Protein AF-A0A0M9ZF23-F1 (afdb_monomer_lite)

Sequence (134 aa):
MQDDRVTAELAREALGLLPTLVGSDAPGIAAEIHRALAVWTRSGGSDELRRVLGSDVRVRSWVEERLRQGEDRNTPGLGSGYSGQAGDPIPVASATTFVCKNSVCPSPDTWVRSFMGDPVPRCSGCTWLLSREA

Radius of gyration: 18.84 Å; chains: 1; bounding box: 35×43×50 Å

Secondary structure (DSSP, 8-state):
-HHHHHHHHHHHHHHHHHHHHHGGGHHHHHHHHHHHHHHHHHH---HHHHHHHTTSHHHHHHHHHHHHHHHHTTSSS--TT-EEETTSPPS-TTSEEEE---TT-SS-EEEEES-TTSPPPBPTTT-PBPEE--

pLDDT: mean 73.24, std 15.74, range [33.16, 94.75]

Structure (mmCIF, N/CA/C/O backbone):
data_AF-A0A0M9ZF23-F1
#
_entry.id   AF-A0A0M9ZF23-F1
#
loop_
_atom_site.group_PDB
_atom_site.id
_atom_site.type_symbol
_atom_site.label_atom_id
_atom_site.label_alt_id
_atom_site.label_comp_id
_atom_site.label_asym_id
_atom_site.label_entity_id
_atom_site.label_seq_id
_atom_site.pdbx_PDB_ins_code
_atom_site.Cartn_x
_atom_site.Cartn_y
_atom_site.Cartn_z
_atom_site.occupancy
_atom_site.B_iso_or_equiv
_atom_site.auth_seq_id
_atom_site.auth_comp_id
_atom_site.auth_asym_id
_atom_site.auth_atom_id
_atom_site.pdbx_PDB_model_num
ATOM 1 N N . MET A 1 1 ? -3.395 10.738 15.879 1.00 50.50 1 MET A N 1
ATOM 2 C CA . MET A 1 1 ? -4.243 11.096 14.717 1.00 50.50 1 MET A CA 1
ATOM 3 C C . MET A 1 1 ? -3.547 10.905 13.371 1.00 50.50 1 MET A C 1
ATOM 5 O O . MET A 1 1 ? -4.070 10.149 12.564 1.00 50.50 1 MET A O 1
ATOM 9 N N . GLN A 1 2 ? -2.406 11.557 13.092 1.00 48.12 2 GLN A N 1
ATOM 10 C CA . GLN A 1 2 ? -1.699 11.389 11.806 1.00 48.12 2 GLN A CA 1
ATOM 11 C C . GLN A 1 2 ? -1.164 9.951 11.621 1.00 48.12 2 GLN A C 1
ATOM 13 O O . GLN A 1 2 ? -1.354 9.357 10.567 1.00 48.12 2 GLN A O 1
ATOM 18 N N . ASP A 1 3 ? -0.628 9.355 12.688 1.00 66.19 3 ASP A N 1
ATOM 19 C CA . ASP A 1 3 ? -0.161 7.957 12.753 1.00 66.19 3 ASP A CA 1
ATOM 20 C C . ASP A 1 3 ? -1.300 6.926 12.542 1.00 66.19 3 ASP A C 1
ATOM 22 O O . ASP A 1 3 ? -1.176 5.951 11.798 1.00 66.19 3 ASP A O 1
ATOM 26 N N . ASP A 1 4 ? -2.481 7.191 13.109 1.00 73.44 4 ASP A N 1
ATOM 27 C CA . ASP A 1 4 ? -3.625 6.268 13.047 1.00 73.44 4 ASP A CA 1
ATOM 28 C C . ASP A 1 4 ? -4.218 6.169 11.637 1.00 73.44 4 ASP A C 1
ATOM 30 O O . ASP A 1 4 ? -4.703 5.113 11.227 1.00 73.44 4 ASP A O 1
ATOM 34 N N . ARG A 1 5 ? -4.150 7.266 10.874 1.00 73.44 5 ARG A N 1
ATOM 35 C CA . ARG A 1 5 ? -4.569 7.299 9.471 1.00 73.44 5 ARG A CA 1
ATOM 36 C C . ARG A 1 5 ? -3.578 6.563 8.570 1.00 73.44 5 ARG A C 1
ATOM 38 O O . ARG A 1 5 ? -4.019 5.762 7.749 1.00 73.44 5 ARG A O 1
ATOM 45 N N . VAL A 1 6 ? -2.275 6.762 8.784 1.00 78.31 6 VAL A N 1
ATOM 46 C CA . VAL A 1 6 ? -1.207 6.020 8.086 1.00 78.31 6 VAL A CA 1
ATOM 47 C C . VAL A 1 6 ? -1.349 4.518 8.336 1.00 78.31 6 VAL A C 1
ATOM 49 O O . VAL A 1 6 ? -1.309 3.723 7.401 1.00 78.31 6 VAL A O 1
ATOM 52 N N . THR A 1 7 ? -1.623 4.118 9.579 1.00 79.81 7 THR A N 1
ATOM 53 C CA . THR A 1 7 ? -1.853 2.710 9.933 1.00 79.81 7 THR A CA 1
ATOM 54 C C . THR A 1 7 ? -3.045 2.113 9.165 1.00 79.81 7 THR A C 1
ATOM 56 O O . THR A 1 7 ? -2.978 0.986 8.672 1.00 79.81 7 THR A O 1
ATOM 59 N N . ALA A 1 8 ? -4.140 2.864 9.014 1.00 77.38 8 ALA A N 1
ATOM 60 C CA . ALA A 1 8 ? -5.302 2.416 8.245 1.00 77.38 8 ALA A CA 1
ATOM 61 C C . ALA A 1 8 ? -5.038 2.356 6.729 1.00 77.38 8 ALA A C 1
ATOM 63 O O . ALA A 1 8 ? -5.628 1.528 6.035 1.00 77.38 8 ALA A O 1
ATOM 64 N N . GLU A 1 9 ? -4.183 3.225 6.193 1.00 81.06 9 GLU A N 1
ATOM 65 C CA . GLU A 1 9 ? -3.737 3.178 4.795 1.00 81.06 9 GLU A CA 1
ATOM 66 C C . GLU A 1 9 ? -2.867 1.941 4.537 1.00 81.06 9 GLU A C 1
ATOM 68 O O . GLU A 1 9 ? -3.179 1.162 3.636 1.00 81.06 9 GLU A O 1
ATOM 73 N N . LEU A 1 10 ? -1.889 1.673 5.406 1.00 80.94 10 LEU A N 1
ATOM 74 C CA . LEU A 1 10 ? -1.053 0.469 5.345 1.00 80.94 10 LEU A CA 1
ATOM 75 C C . LEU A 1 10 ? -1.879 -0.818 5.411 1.00 80.94 10 LEU A C 1
ATOM 77 O O . LEU A 1 10 ? -1.613 -1.758 4.670 1.00 80.94 10 LEU A O 1
ATOM 81 N N . ALA A 1 11 ? -2.922 -0.854 6.241 1.00 83.19 11 ALA A N 1
ATOM 82 C CA . ALA A 1 11 ? -3.832 -1.993 6.307 1.00 83.19 11 ALA A CA 1
ATOM 83 C C . ALA A 1 11 ? -4.608 -2.230 5.001 1.00 83.19 11 ALA A C 1
ATOM 85 O O . ALA A 1 11 ? -4.798 -3.377 4.596 1.00 83.19 11 ALA A O 1
ATOM 86 N N . ARG A 1 12 ? -5.037 -1.166 4.313 1.00 82.81 12 ARG A N 1
ATOM 87 C CA . ARG A 1 12 ? -5.713 -1.286 3.009 1.00 82.81 12 ARG A CA 1
ATOM 88 C C . ARG A 1 12 ? -4.754 -1.727 1.911 1.00 82.81 12 ARG A C 1
ATOM 90 O O . ARG A 1 12 ? -5.120 -2.563 1.092 1.00 82.81 12 ARG A O 1
ATOM 97 N N . GLU A 1 13 ? -3.539 -1.192 1.910 1.00 80.50 13 GLU A N 1
ATOM 98 C CA . GLU A 1 13 ? -2.486 -1.614 0.985 1.00 80.50 13 GLU A CA 1
ATOM 99 C C . GLU A 1 13 ? -2.104 -3.085 1.197 1.00 80.50 13 GLU A C 1
ATOM 101 O O . GLU A 1 13 ? -2.010 -3.840 0.228 1.00 80.50 13 GLU A O 1
ATOM 106 N N . ALA A 1 14 ? -1.963 -3.514 2.457 1.00 81.75 14 ALA A N 1
ATOM 107 C CA . ALA A 1 14 ? -1.644 -4.893 2.803 1.00 81.75 14 ALA A CA 1
ATOM 108 C C . ALA A 1 14 ? -2.657 -5.867 2.190 1.00 81.75 14 ALA A C 1
ATOM 110 O O . ALA A 1 14 ? -2.237 -6.837 1.568 1.00 81.75 14 ALA A O 1
ATOM 111 N N . LEU A 1 15 ? -3.967 -5.583 2.267 1.00 81.38 15 LEU A N 1
ATOM 112 C CA . LEU A 1 15 ? -5.020 -6.429 1.679 1.00 81.38 15 LEU A CA 1
ATOM 113 C C . LEU A 1 15 ? -4.791 -6.735 0.190 1.00 81.38 15 LEU A C 1
ATOM 115 O O . LEU A 1 15 ? -5.019 -7.865 -0.237 1.00 81.38 15 LEU A O 1
ATOM 119 N N . GLY A 1 16 ? -4.319 -5.756 -0.589 1.00 80.19 16 GLY A N 1
ATOM 120 C CA . GLY A 1 16 ? -4.020 -5.939 -2.014 1.00 80.19 16 GLY A CA 1
ATOM 121 C C . GLY A 1 16 ? -2.749 -6.751 -2.284 1.00 80.19 16 GLY A C 1
ATOM 122 O O . GLY A 1 16 ? -2.588 -7.299 -3.372 1.00 80.19 16 GLY A O 1
ATOM 123 N N . LEU A 1 17 ? -1.856 -6.848 -1.297 1.00 82.00 17 LEU A N 1
ATOM 124 C CA . LEU A 1 17 ? -0.552 -7.502 -1.406 1.00 82.00 17 LEU A CA 1
ATOM 125 C C . LEU A 1 17 ? -0.475 -8.842 -0.666 1.00 82.00 17 LEU A C 1
ATOM 127 O O . LEU A 1 17 ? 0.476 -9.590 -0.887 1.00 82.00 17 LEU A O 1
ATOM 131 N N . LEU A 1 18 ? -1.462 -9.185 0.168 1.00 80.88 18 LEU A N 1
ATOM 132 C CA . LEU A 1 18 ? -1.483 -10.430 0.942 1.00 80.88 18 LEU A CA 1
ATOM 133 C C . LEU A 1 18 ? -1.220 -11.689 0.099 1.00 80.88 18 LEU A C 1
ATOM 135 O O . LEU A 1 18 ? -0.401 -12.498 0.535 1.00 80.88 18 LEU A O 1
ATOM 139 N N . PRO A 1 19 ? -1.811 -11.877 -1.101 1.00 80.25 19 PRO A N 1
ATOM 140 C CA . PRO A 1 19 ? -1.515 -13.063 -1.907 1.00 80.25 19 PRO A CA 1
ATOM 141 C C . PRO A 1 19 ? -0.020 -13.212 -2.226 1.00 80.25 19 PRO A C 1
ATOM 143 O O . PRO A 1 19 ? 0.498 -14.324 -2.242 1.00 80.25 19 PRO A O 1
ATOM 146 N N . THR A 1 20 ? 0.681 -12.094 -2.419 1.00 79.06 20 THR A N 1
ATOM 147 C CA . THR A 1 20 ? 2.123 -12.053 -2.696 1.00 79.06 20 THR A CA 1
ATOM 148 C C . THR A 1 20 ? 2.958 -12.211 -1.426 1.00 79.06 20 THR A C 1
ATOM 150 O O . THR A 1 20 ? 3.995 -12.865 -1.453 1.00 79.06 20 THR A O 1
ATOM 153 N N . LEU A 1 21 ? 2.525 -11.609 -0.315 1.00 80.31 21 LEU A N 1
ATOM 154 C CA . LEU A 1 21 ? 3.285 -11.591 0.938 1.00 80.31 21 LEU A CA 1
ATOM 155 C C . LEU A 1 21 ? 3.200 -12.916 1.697 1.00 80.31 21 LEU A C 1
ATOM 157 O O . LEU A 1 21 ? 4.202 -13.370 2.241 1.00 80.31 21 LEU A O 1
ATOM 161 N N . VAL A 1 22 ? 2.010 -13.515 1.765 1.00 82.69 22 VAL A N 1
ATOM 162 C CA . VAL A 1 22 ? 1.719 -14.635 2.676 1.00 82.69 22 VAL A CA 1
ATOM 163 C C . VAL A 1 22 ? 1.122 -15.863 1.982 1.00 82.69 22 VAL A C 1
ATOM 165 O O . VAL A 1 22 ? 0.960 -16.906 2.615 1.00 82.69 22 VAL A O 1
ATOM 168 N N . GLY A 1 23 ? 0.833 -15.784 0.679 1.00 85.62 23 GLY A N 1
ATOM 169 C CA . GLY A 1 23 ? 0.380 -16.925 -0.117 1.00 85.62 23 GLY A CA 1
ATOM 170 C C . GLY A 1 23 ? -0.930 -17.522 0.397 1.00 85.62 23 GLY A C 1
ATOM 171 O O . GLY A 1 23 ? -1.954 -16.843 0.454 1.00 85.62 23 GLY A O 1
ATOM 172 N N . SER A 1 24 ? -0.901 -18.803 0.775 1.00 89.31 24 SER A N 1
ATOM 173 C CA . SER A 1 24 ? -2.076 -19.547 1.251 1.00 89.31 24 SER A CA 1
ATOM 174 C C . SER A 1 24 ? -2.714 -18.969 2.515 1.00 89.31 24 SER A C 1
ATOM 176 O O . SER A 1 24 ? -3.906 -19.174 2.729 1.00 89.31 24 SER A O 1
ATOM 178 N N . ASP A 1 25 ? -1.957 -18.226 3.325 1.00 87.50 25 ASP A N 1
ATOM 179 C CA . ASP A 1 25 ? -2.449 -17.655 4.585 1.00 87.50 25 ASP A CA 1
ATOM 180 C C . ASP A 1 25 ? -3.251 -16.356 4.366 1.00 87.50 25 ASP A C 1
ATOM 182 O O . ASP A 1 25 ? -3.887 -15.836 5.289 1.00 87.50 25 ASP A O 1
ATOM 186 N N . ALA A 1 26 ? -3.261 -15.835 3.129 1.00 84.00 26 ALA A N 1
ATOM 187 C CA . ALA A 1 26 ? -3.889 -14.566 2.770 1.00 84.00 26 ALA A CA 1
ATOM 188 C C . ALA A 1 26 ? -5.364 -14.448 3.196 1.00 84.00 26 ALA A C 1
ATOM 190 O O . ALA A 1 26 ? -5.712 -13.404 3.747 1.00 84.00 26 ALA A O 1
ATOM 191 N N . PRO A 1 27 ? -6.242 -15.459 3.025 1.00 88.94 27 PRO A N 1
ATOM 192 C CA . PRO A 1 27 ? -7.644 -15.330 3.424 1.00 88.94 27 PRO A CA 1
ATOM 193 C C . PRO A 1 27 ? -7.828 -15.135 4.935 1.00 88.94 27 PRO A C 1
ATOM 195 O O . PRO A 1 27 ? -8.681 -14.352 5.357 1.00 88.94 27 PRO A O 1
ATOM 198 N N . GLY A 1 28 ? -7.017 -15.818 5.752 1.00 92.19 28 GLY A N 1
ATOM 199 C CA . GLY A 1 28 ? -7.079 -15.717 7.211 1.00 92.19 28 GLY A CA 1
ATOM 200 C C . GLY A 1 28 ? -6.648 -14.336 7.695 1.00 92.19 28 GLY A C 1
ATOM 201 O O . GLY A 1 28 ? -7.383 -13.669 8.425 1.00 92.19 28 GLY A O 1
ATOM 202 N N . ILE A 1 29 ? -5.504 -13.863 7.197 1.00 90.81 29 ILE A N 1
ATOM 203 C CA . ILE A 1 29 ? -4.963 -12.545 7.548 1.00 90.81 29 ILE A CA 1
ATOM 204 C C . ILE A 1 29 ? -5.864 -11.421 7.006 1.00 90.81 29 ILE A C 1
ATOM 206 O O . ILE A 1 29 ? -6.123 -10.444 7.710 1.00 90.81 29 ILE A O 1
ATOM 210 N N . ALA A 1 30 ? -6.439 -11.571 5.807 1.00 91.25 30 ALA A N 1
ATOM 211 C CA . ALA A 1 30 ? -7.387 -10.604 5.248 1.00 91.25 30 ALA A CA 1
ATOM 212 C C . ALA A 1 30 ? -8.626 -10.432 6.139 1.00 91.25 30 ALA A C 1
ATOM 214 O O . ALA A 1 30 ? -9.068 -9.307 6.382 1.00 91.25 30 ALA A O 1
ATOM 215 N N . ALA A 1 31 ? -9.171 -11.532 6.667 1.00 92.62 31 ALA A N 1
ATOM 216 C CA . ALA A 1 31 ? -10.320 -11.489 7.566 1.00 92.62 31 ALA A CA 1
ATOM 217 C C . ALA A 1 31 ? -10.005 -10.765 8.887 1.00 92.62 31 ALA A C 1
ATOM 219 O O . ALA A 1 31 ? -10.866 -10.083 9.450 1.00 92.62 31 ALA A O 1
ATOM 220 N N . GLU A 1 32 ? -8.782 -10.889 9.402 1.00 94.75 32 GLU A N 1
ATOM 221 C CA . GLU A 1 32 ? -8.330 -10.128 10.570 1.00 94.75 32 GLU A CA 1
ATOM 222 C C . GLU A 1 32 ? -8.172 -8.638 10.260 1.00 94.75 32 GLU A C 1
ATOM 224 O O . GLU A 1 32 ? -8.704 -7.807 10.999 1.00 94.75 32 GLU A O 1
ATOM 229 N N . ILE A 1 33 ? -7.555 -8.289 9.128 1.00 91.62 33 ILE A N 1
ATOM 230 C CA . ILE A 1 33 ? -7.387 -6.890 8.713 1.00 91.62 33 ILE A CA 1
ATOM 231 C C . ILE A 1 33 ? -8.746 -6.213 8.482 1.00 91.62 33 ILE A C 1
ATOM 233 O O . ILE A 1 33 ? -8.966 -5.093 8.945 1.00 91.62 33 ILE A O 1
ATOM 237 N N . HIS A 1 34 ? -9.701 -6.885 7.831 1.00 91.88 34 HIS A N 1
ATOM 238 C CA . HIS A 1 34 ? -11.051 -6.345 7.639 1.00 91.88 34 HIS A CA 1
ATOM 239 C C . HIS A 1 34 ? -11.777 -6.084 8.965 1.00 91.88 34 HIS A C 1
ATOM 241 O O . HIS A 1 34 ? -12.438 -5.051 9.112 1.00 91.88 34 HIS A O 1
ATOM 247 N N . ARG A 1 35 ? -11.635 -6.981 9.951 1.00 93.44 35 ARG A N 1
ATOM 248 C CA . ARG A 1 35 ? -12.202 -6.783 11.294 1.00 93.44 35 ARG A CA 1
ATOM 249 C C . ARG A 1 35 ? -11.564 -5.587 11.998 1.00 93.44 35 ARG A C 1
ATOM 251 O O . ARG A 1 35 ? -12.293 -4.745 12.523 1.00 93.44 35 ARG A O 1
ATOM 258 N N . ALA A 1 36 ? -10.240 -5.474 11.944 1.00 92.25 36 ALA A N 1
ATOM 259 C CA . ALA A 1 36 ? -9.503 -4.353 12.518 1.00 92.25 36 ALA A CA 1
ATOM 260 C C . ALA A 1 36 ? -9.890 -3.008 11.873 1.00 92.25 36 ALA A C 1
ATOM 262 O O . ALA A 1 36 ? -10.119 -2.025 12.578 1.00 92.25 36 ALA A O 1
ATOM 263 N N . LEU A 1 37 ? -10.064 -2.969 10.546 1.00 89.12 37 LEU A N 1
ATOM 264 C CA . LEU A 1 37 ? -10.522 -1.777 9.822 1.00 89.12 37 LEU A CA 1
ATOM 265 C C . LEU A 1 37 ? -11.934 -1.358 10.243 1.00 89.12 37 LEU A C 1
ATOM 267 O O . LEU A 1 37 ? -12.186 -0.171 10.450 1.00 89.12 37 LEU A O 1
ATOM 271 N N . ALA A 1 38 ? -12.846 -2.317 10.421 1.00 90.44 38 ALA A N 1
ATOM 272 C CA . ALA A 1 38 ? -14.201 -2.035 10.886 1.00 90.44 38 ALA A CA 1
ATOM 273 C C . ALA A 1 38 ? -14.226 -1.477 12.320 1.00 90.44 38 ALA A C 1
ATOM 275 O O . ALA A 1 38 ? -15.066 -0.633 12.636 1.00 90.44 38 ALA A O 1
ATOM 276 N N . VAL A 1 39 ? -13.316 -1.932 13.191 1.00 88.56 39 VAL A N 1
ATOM 277 C CA . VAL A 1 39 ? -13.134 -1.362 14.535 1.00 88.56 39 VAL A CA 1
ATOM 278 C C . VAL A 1 39 ? -12.613 0.069 14.436 1.00 88.56 39 VAL A C 1
ATOM 280 O O . VAL A 1 39 ? -13.238 0.963 15.002 1.00 88.56 39 VAL A O 1
ATOM 283 N N . TRP A 1 40 ? -11.554 0.304 13.656 1.00 88.31 40 TRP A N 1
ATOM 284 C CA . TRP A 1 40 ? -10.983 1.637 13.444 1.00 88.31 40 TRP A CA 1
ATOM 285 C C . TRP A 1 40 ? -12.014 2.641 12.915 1.00 88.31 40 TRP A C 1
ATOM 287 O O . TRP A 1 40 ? -12.094 3.759 13.413 1.00 88.31 40 TRP A O 1
ATOM 297 N N . THR A 1 41 ? -12.871 2.247 11.967 1.00 82.12 41 THR A N 1
ATOM 298 C CA . THR A 1 41 ? -13.944 3.122 11.457 1.00 82.12 41 THR A CA 1
ATOM 299 C C . THR A 1 41 ? -14.948 3.531 12.541 1.00 82.12 41 THR A C 1
ATOM 301 O O . THR A 1 41 ? -15.527 4.610 12.450 1.00 82.12 41 THR A O 1
ATOM 304 N N . ARG A 1 42 ? -15.157 2.701 13.572 1.00 83.81 42 ARG A N 1
ATOM 305 C CA . ARG A 1 42 ? -16.090 2.994 14.671 1.00 83.81 42 ARG A CA 1
ATOM 306 C C . ARG A 1 42 ? -15.453 3.768 15.821 1.00 83.81 42 ARG A C 1
ATOM 308 O O . ARG A 1 42 ? -16.114 4.627 16.390 1.00 83.81 42 ARG A O 1
ATOM 315 N N . SER A 1 43 ? -14.219 3.436 16.199 1.00 84.00 43 SER A N 1
ATOM 316 C CA . SER A 1 43 ? -13.566 3.987 17.396 1.00 84.00 43 SER A CA 1
ATOM 317 C C . SER A 1 43 ? -12.517 5.059 17.101 1.00 84.00 43 SER A C 1
ATOM 319 O O . SER A 1 43 ? -12.113 5.772 18.013 1.00 84.00 43 SER A O 1
ATOM 321 N N . GLY A 1 44 ? -12.029 5.152 15.860 1.00 76.88 44 GLY A N 1
ATOM 322 C CA . GLY A 1 44 ? -10.889 5.990 15.476 1.00 76.88 44 GLY A CA 1
ATOM 323 C C . GLY A 1 44 ? -9.528 5.480 15.969 1.00 76.88 44 GLY A C 1
ATOM 324 O O . GLY A 1 44 ? -8.500 6.019 15.564 1.00 76.88 44 GLY A O 1
ATOM 325 N N . GLY A 1 45 ? -9.500 4.441 16.811 1.00 83.44 45 GLY A N 1
ATOM 326 C CA . GLY A 1 45 ? -8.278 3.838 17.343 1.00 83.44 45 GLY A CA 1
ATOM 327 C C . GLY A 1 45 ? -7.697 2.788 16.396 1.00 83.44 45 GLY A C 1
ATOM 328 O O . GLY A 1 45 ? -8.427 1.963 15.846 1.00 83.44 45 GLY A O 1
ATOM 329 N N . SER A 1 46 ? -6.379 2.810 16.200 1.00 85.69 46 SER A N 1
ATOM 330 C CA . SER A 1 46 ? -5.658 1.921 15.277 1.00 85.69 46 SER A CA 1
ATOM 331 C C . SER A 1 46 ? -4.895 0.786 15.971 1.00 85.69 46 SER A C 1
ATOM 333 O O . SER A 1 46 ? -4.184 0.044 15.301 1.00 85.69 46 SER A O 1
ATOM 335 N N . ASP A 1 47 ? -5.057 0.590 17.281 1.00 89.81 47 ASP A N 1
ATOM 336 C CA . ASP A 1 47 ? -4.315 -0.435 18.034 1.00 89.81 47 ASP A CA 1
ATOM 337 C C . ASP A 1 47 ? -4.545 -1.846 17.489 1.00 89.81 47 ASP A C 1
ATOM 339 O O . ASP A 1 47 ? -3.601 -2.612 17.305 1.00 89.81 47 ASP A O 1
ATOM 343 N N . GLU A 1 48 ? -5.790 -2.163 17.133 1.00 90.44 48 GLU A N 1
ATOM 344 C CA . GLU A 1 48 ? -6.127 -3.454 16.536 1.00 90.44 48 GLU A CA 1
ATOM 345 C C . GLU A 1 48 ? -5.516 -3.612 15.135 1.00 90.44 48 GLU A C 1
ATOM 347 O O . GLU A 1 48 ? -5.088 -4.702 14.762 1.00 90.44 48 GLU A O 1
ATOM 352 N N . LEU A 1 49 ? -5.393 -2.518 14.374 1.00 90.44 49 LEU A N 1
ATOM 353 C CA . LEU A 1 49 ? -4.696 -2.536 13.086 1.00 90.44 49 LEU A CA 1
ATOM 354 C C . LEU A 1 49 ? -3.198 -2.782 13.277 1.00 90.44 49 LEU A C 1
ATOM 356 O O . LEU A 1 49 ? -2.644 -3.634 12.590 1.00 90.44 49 LEU A O 1
ATOM 360 N N . ARG A 1 50 ? -2.553 -2.093 14.229 1.00 90.62 50 ARG A N 1
ATOM 361 C CA . ARG A 1 50 ? -1.132 -2.306 14.555 1.00 90.62 50 ARG A CA 1
ATOM 362 C C . ARG A 1 50 ? -0.881 -3.746 14.996 1.00 90.62 50 ARG A C 1
ATOM 364 O O . ARG A 1 50 ? 0.074 -4.368 14.537 1.00 90.62 50 ARG A O 1
ATOM 371 N N . ARG A 1 51 ? -1.769 -4.297 15.831 1.00 92.56 51 ARG A N 1
ATOM 372 C CA . ARG A 1 51 ? -1.702 -5.687 16.300 1.00 92.56 51 ARG A CA 1
ATOM 373 C C . ARG A 1 51 ? -1.749 -6.674 15.135 1.00 92.56 51 ARG A C 1
ATOM 375 O O . ARG A 1 51 ? -0.896 -7.553 15.058 1.00 92.56 51 ARG A O 1
ATOM 382 N N . VAL A 1 52 ? -2.718 -6.526 14.230 1.00 92.38 52 VAL A N 1
ATOM 383 C CA . VAL A 1 52 ? -2.873 -7.436 13.085 1.00 92.38 52 VAL A CA 1
ATOM 384 C C . VAL A 1 52 ? -1.716 -7.283 12.097 1.00 92.38 52 VAL A C 1
ATOM 386 O O . VAL A 1 52 ? -1.139 -8.285 11.682 1.00 92.38 52 VAL A O 1
ATOM 389 N N . LEU A 1 53 ? -1.310 -6.055 11.771 1.00 89.62 53 LEU A N 1
ATOM 390 C CA . LEU A 1 53 ? -0.172 -5.796 10.882 1.00 89.62 53 LEU A CA 1
ATOM 391 C C . LEU A 1 53 ? 1.161 -6.327 11.434 1.00 89.62 53 LEU A C 1
ATOM 393 O O . LEU A 1 53 ? 2.035 -6.702 10.659 1.00 89.62 53 LEU A O 1
ATOM 397 N N . GLY A 1 54 ? 1.308 -6.393 12.759 1.00 90.06 54 GLY A N 1
ATOM 398 C CA . GLY A 1 54 ? 2.480 -6.959 13.428 1.00 90.06 54 GLY A CA 1
ATOM 399 C C . GLY A 1 54 ? 2.419 -8.468 13.693 1.00 90.06 54 GLY A C 1
ATOM 400 O O . GLY A 1 54 ? 3.391 -9.011 14.218 1.00 90.06 54 GLY A O 1
ATOM 401 N N . SER A 1 55 ? 1.302 -9.138 13.384 1.00 88.00 55 SER A N 1
ATOM 402 C CA . SER A 1 55 ? 1.064 -10.540 13.769 1.00 88.00 55 SER A CA 1
ATOM 403 C C . SER A 1 55 ? 1.785 -11.562 12.884 1.00 88.00 55 SER A C 1
ATOM 405 O O . SER A 1 55 ? 2.263 -12.578 13.387 1.00 88.00 55 SER A O 1
ATOM 407 N N . ASP A 1 56 ? 1.915 -11.280 11.585 1.00 92.06 56 ASP A N 1
ATOM 408 C CA . ASP A 1 56 ? 2.667 -12.096 10.632 1.00 92.06 56 ASP A CA 1
ATOM 409 C C . ASP A 1 56 ? 3.999 -11.416 10.304 1.00 92.06 56 ASP A C 1
ATOM 411 O O . ASP A 1 56 ? 4.043 -10.227 9.986 1.00 92.06 56 ASP A O 1
ATOM 415 N N . VAL A 1 57 ? 5.101 -12.171 10.355 1.00 89.50 57 VAL A N 1
ATOM 416 C CA . VAL A 1 57 ? 6.452 -11.626 10.146 1.00 89.50 57 VAL A CA 1
ATOM 417 C C . VAL A 1 57 ? 6.640 -11.0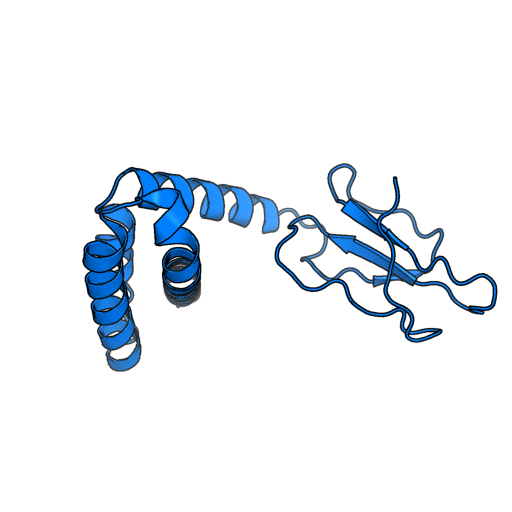17 8.753 1.00 89.50 57 VAL A C 1
ATOM 419 O O . VAL A 1 57 ? 7.329 -10.010 8.627 1.00 89.50 57 VAL A O 1
ATOM 422 N N . ARG A 1 58 ? 6.007 -11.574 7.716 1.00 87.06 58 ARG A N 1
ATOM 423 C CA . ARG A 1 58 ? 6.132 -11.119 6.322 1.00 87.06 58 ARG A CA 1
ATOM 424 C C . ARG A 1 58 ? 5.367 -9.816 6.124 1.00 87.06 58 ARG A C 1
ATOM 426 O O . ARG A 1 58 ? 5.878 -8.889 5.498 1.00 87.06 58 ARG A O 1
ATOM 433 N N . VAL A 1 59 ? 4.173 -9.723 6.713 1.00 85.31 59 VAL A N 1
ATOM 434 C CA . VAL A 1 59 ? 3.380 -8.484 6.739 1.00 85.31 59 VAL A CA 1
ATOM 435 C C . VAL A 1 59 ? 4.102 -7.409 7.547 1.00 85.31 59 VAL A C 1
ATOM 437 O O . VAL A 1 59 ? 4.246 -6.289 7.065 1.00 85.31 59 VAL A O 1
ATOM 440 N N . ARG A 1 60 ? 4.632 -7.757 8.725 1.00 88.62 60 ARG A N 1
ATOM 441 C CA . ARG A 1 60 ? 5.388 -6.836 9.579 1.00 88.62 60 ARG A CA 1
ATOM 442 C C . ARG A 1 60 ? 6.621 -6.283 8.871 1.00 88.62 60 ARG A C 1
ATOM 444 O O . ARG A 1 60 ? 6.787 -5.071 8.836 1.00 88.62 60 ARG A O 1
ATOM 451 N N . SER A 1 61 ? 7.443 -7.138 8.263 1.00 81.50 61 SER A N 1
ATOM 452 C CA . SER A 1 61 ? 8.629 -6.691 7.521 1.00 81.50 61 SER A CA 1
ATOM 453 C C . SER A 1 61 ? 8.267 -5.801 6.332 1.00 81.50 61 SER A C 1
ATOM 455 O O . SER A 1 61 ? 8.969 -4.831 6.059 1.00 81.50 61 SER A O 1
ATOM 457 N N . TRP A 1 62 ? 7.153 -6.076 5.647 1.00 85.69 62 TRP A N 1
ATOM 458 C CA . TRP A 1 62 ? 6.644 -5.181 4.607 1.00 85.69 62 TRP A CA 1
ATOM 459 C C . TRP A 1 62 ? 6.199 -3.826 5.181 1.00 85.69 62 TRP A C 1
ATOM 461 O O . TRP A 1 62 ? 6.538 -2.791 4.612 1.00 85.69 62 TRP A O 1
ATOM 471 N N . VAL A 1 63 ? 5.493 -3.805 6.318 1.00 82.38 63 VAL A N 1
ATOM 472 C CA . VAL A 1 63 ? 5.079 -2.563 6.996 1.00 82.38 63 VAL A CA 1
ATOM 473 C C . VAL A 1 63 ? 6.284 -1.742 7.446 1.00 82.38 63 VAL A C 1
ATOM 475 O O . VAL A 1 63 ? 6.324 -0.543 7.187 1.00 82.38 63 VAL A O 1
ATOM 478 N N . GLU A 1 64 ? 7.269 -2.368 8.087 1.00 83.06 64 GLU A N 1
ATOM 479 C CA . GLU A 1 64 ? 8.503 -1.713 8.538 1.00 83.06 64 GLU A CA 1
ATOM 480 C C . GLU A 1 64 ? 9.259 -1.100 7.359 1.00 83.06 64 GLU A C 1
ATOM 482 O O . GLU A 1 64 ? 9.649 0.063 7.417 1.00 83.06 64 GLU A O 1
ATOM 487 N N . GLU A 1 65 ? 9.384 -1.828 6.248 1.00 74.81 65 GLU A N 1
ATOM 488 C CA . GLU A 1 65 ? 10.010 -1.306 5.034 1.00 74.81 65 GLU A CA 1
ATOM 489 C C . GLU A 1 65 ? 9.196 -0.158 4.415 1.00 74.81 65 GLU A C 1
ATOM 491 O O . GLU A 1 65 ? 9.772 0.837 3.976 1.00 74.81 65 GLU A O 1
ATOM 496 N N . ARG A 1 66 ? 7.857 -0.227 4.424 1.00 71.81 66 ARG A N 1
ATOM 497 C CA . ARG A 1 66 ? 6.997 0.874 3.950 1.00 71.81 66 ARG A CA 1
ATOM 498 C C . ARG A 1 66 ? 7.086 2.110 4.834 1.00 71.81 66 ARG A C 1
ATOM 500 O O . ARG A 1 66 ? 7.045 3.216 4.303 1.00 71.81 66 ARG A O 1
ATOM 507 N N . LEU A 1 67 ? 7.211 1.940 6.146 1.00 73.44 67 LEU A N 1
ATOM 508 C CA . LEU A 1 67 ? 7.399 3.039 7.091 1.00 73.44 67 LEU A CA 1
ATOM 509 C C . LEU A 1 67 ? 8.798 3.642 6.967 1.00 73.44 67 LEU A C 1
ATOM 511 O O . LEU A 1 67 ? 8.907 4.860 6.920 1.00 73.44 67 LEU A O 1
ATOM 515 N N . ARG A 1 68 ? 9.838 2.821 6.786 1.00 65.38 68 ARG A N 1
ATOM 516 C CA . ARG A 1 68 ? 11.209 3.274 6.509 1.00 65.38 68 ARG A CA 1
ATOM 517 C C . ARG A 1 68 ? 11.284 4.076 5.206 1.00 65.38 68 ARG A 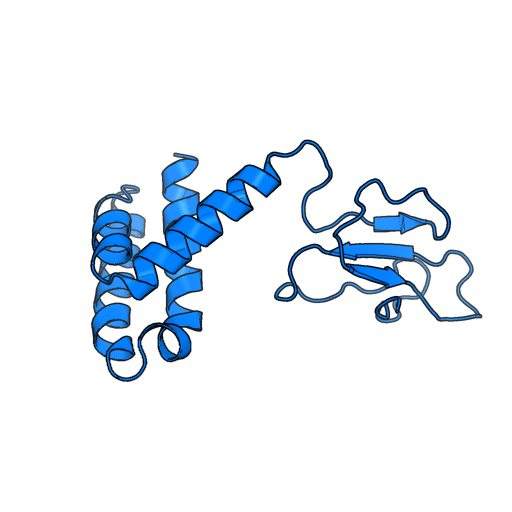C 1
ATOM 519 O O . ARG A 1 68 ? 11.836 5.169 5.173 1.00 65.38 68 ARG A O 1
ATOM 526 N N . GLN A 1 69 ? 10.652 3.580 4.141 1.00 57.81 69 GLN A N 1
ATOM 527 C CA . GLN A 1 69 ? 10.497 4.318 2.881 1.00 57.81 69 GLN A CA 1
ATOM 528 C C . GLN A 1 69 ? 9.583 5.546 3.031 1.00 57.81 69 GLN A C 1
ATOM 530 O O . GLN A 1 69 ? 9.693 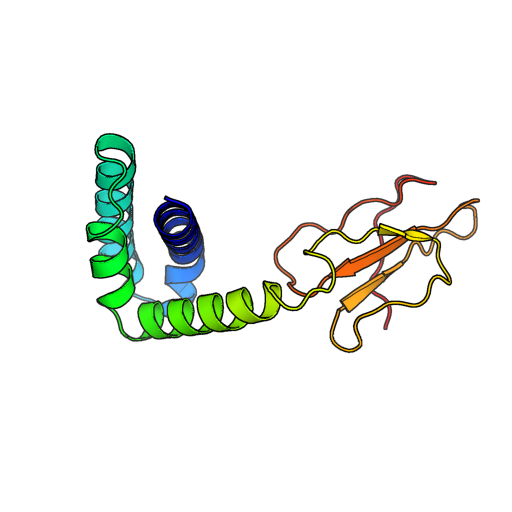6.500 2.267 1.00 57.81 69 GLN A O 1
ATOM 535 N N . GLY A 1 70 ? 8.659 5.522 3.993 1.00 48.19 70 GLY A N 1
ATOM 536 C CA . GLY A 1 70 ? 7.791 6.635 4.366 1.00 48.19 70 GLY A CA 1
ATOM 537 C C . GLY A 1 70 ? 8.513 7.735 5.147 1.00 48.19 70 GLY A C 1
ATOM 538 O O . GLY A 1 70 ? 8.194 8.902 4.960 1.00 48.19 70 GLY A O 1
ATOM 539 N N . GLU A 1 71 ? 9.518 7.401 5.954 1.00 39.03 71 GLU A N 1
ATOM 540 C CA . GLU A 1 71 ? 10.453 8.370 6.535 1.00 39.03 71 GLU A CA 1
ATOM 541 C C . GLU A 1 71 ? 11.371 8.970 5.464 1.00 39.03 71 GLU A C 1
ATOM 543 O O . GLU A 1 71 ? 11.608 10.174 5.493 1.00 39.03 71 GLU A O 1
ATOM 548 N N . ASP A 1 72 ? 11.765 8.206 4.439 1.00 38.88 72 ASP A N 1
ATOM 549 C CA . ASP A 1 72 ? 12.422 8.772 3.248 1.00 38.88 72 ASP A CA 1
ATOM 550 C C . ASP A 1 72 ? 11.497 9.738 2.471 1.00 38.88 72 ASP A C 1
ATOM 552 O O . ASP A 1 72 ? 11.990 10.669 1.829 1.00 38.88 72 ASP A O 1
ATOM 556 N N . ARG A 1 73 ? 10.158 9.609 2.576 1.00 39.12 73 ARG A N 1
ATOM 557 C CA . ARG A 1 73 ? 9.196 10.625 2.080 1.00 39.12 73 ARG A CA 1
ATOM 558 C C . ARG A 1 73 ? 9.215 11.930 2.893 1.00 39.12 73 ARG A C 1
ATOM 560 O O . ARG A 1 73 ? 8.669 12.920 2.411 1.00 39.12 73 ARG A O 1
ATOM 567 N N . ASN A 1 74 ? 9.821 11.946 4.087 1.00 36.88 74 ASN A N 1
ATOM 568 C CA . ASN A 1 74 ? 10.081 13.159 4.874 1.00 36.88 74 ASN A CA 1
ATOM 569 C C . ASN A 1 74 ? 11.447 13.795 4.555 1.00 36.88 74 ASN A C 1
ATOM 571 O O . ASN A 1 74 ? 11.789 14.819 5.149 1.00 36.88 74 ASN A O 1
ATOM 575 N N . THR A 1 75 ? 12.208 13.264 3.589 1.00 33.16 75 THR A N 1
ATOM 576 C CA . THR A 1 75 ? 13.239 14.068 2.923 1.00 33.16 75 THR A CA 1
ATOM 577 C C . THR A 1 75 ? 12.531 15.266 2.280 1.00 33.16 75 THR A C 1
ATOM 579 O O . THR A 1 75 ? 11.580 15.055 1.524 1.00 33.16 75 THR A O 1
ATOM 582 N N . PRO A 1 76 ? 12.919 16.524 2.559 1.00 35.31 76 PRO A N 1
ATOM 583 C CA . PRO A 1 76 ? 12.289 17.679 1.933 1.00 35.31 76 PRO A CA 1
ATOM 584 C C . PRO A 1 76 ? 12.644 17.679 0.442 1.00 35.31 76 PRO A C 1
ATOM 586 O O . PRO A 1 76 ? 13.672 18.199 0.025 1.00 35.31 76 PRO A O 1
ATOM 589 N N . GLY A 1 77 ? 11.812 17.022 -0.359 1.00 37.34 77 GLY A N 1
ATOM 590 C CA . GLY A 1 77 ? 12.106 16.720 -1.753 1.00 37.34 77 GLY A CA 1
ATOM 591 C C . GLY A 1 77 ? 10.895 16.111 -2.438 1.00 37.34 77 GLY A C 1
ATOM 592 O O . GLY A 1 77 ? 10.951 14.967 -2.856 1.00 37.34 77 GLY A O 1
ATOM 593 N N . LEU A 1 78 ? 9.814 16.899 -2.503 1.00 39.75 78 LEU A N 1
ATOM 594 C CA . LEU A 1 78 ? 8.615 16.725 -3.334 1.00 39.75 78 LEU A CA 1
ATOM 595 C C . LEU A 1 78 ? 7.949 15.337 -3.255 1.00 39.75 78 LEU A C 1
ATOM 597 O O . LEU A 1 78 ? 8.417 14.356 -3.825 1.00 39.75 78 LEU A O 1
ATOM 601 N N . GLY A 1 79 ? 6.781 15.267 -2.608 1.00 39.50 79 GLY A N 1
ATOM 602 C CA . GLY A 1 79 ? 5.933 14.073 -2.662 1.00 39.50 79 GLY A CA 1
ATOM 603 C C . GLY A 1 79 ? 5.685 13.605 -4.106 1.00 39.50 79 GLY A C 1
ATOM 604 O O . GLY A 1 79 ? 5.722 14.408 -5.039 1.00 39.50 79 GLY A O 1
ATOM 605 N N . SER A 1 80 ? 5.434 12.301 -4.287 1.00 43.09 80 SER A N 1
ATOM 606 C CA . SER A 1 80 ? 4.953 11.718 -5.556 1.00 43.09 80 SER A CA 1
ATOM 607 C C . SER A 1 80 ? 3.923 12.663 -6.187 1.00 43.09 80 SER A C 1
ATOM 609 O O . SER A 1 80 ? 2.906 12.946 -5.553 1.00 43.09 80 SER A O 1
ATOM 611 N N . GLY A 1 81 ? 4.212 13.225 -7.368 1.00 47.94 81 GLY A N 1
ATOM 612 C CA . GLY A 1 81 ? 3.372 14.292 -7.928 1.00 47.94 81 GLY A CA 1
ATOM 613 C C . GLY A 1 81 ? 4.083 15.540 -8.453 1.00 47.94 81 GLY A C 1
ATOM 614 O O . GLY A 1 81 ? 3.389 16.412 -8.965 1.00 47.94 81 GLY A O 1
ATOM 615 N N . TYR A 1 82 ? 5.413 15.658 -8.372 1.00 54.78 82 TYR A N 1
ATOM 616 C CA . TYR A 1 82 ? 6.102 16.801 -8.985 1.00 54.78 82 TYR A CA 1
ATOM 617 C C . TYR A 1 82 ? 5.935 16.797 -10.509 1.00 54.78 82 TYR A C 1
ATOM 619 O O . TYR A 1 82 ? 6.436 15.901 -11.190 1.00 54.78 82 TYR A O 1
ATOM 627 N N . SER A 1 83 ? 5.234 17.809 -11.020 1.00 56.47 83 SER A N 1
ATOM 628 C CA . SER A 1 83 ? 5.143 18.160 -12.437 1.00 56.47 83 SER A CA 1
ATOM 629 C C . SER A 1 83 ? 5.902 19.466 -12.681 1.00 56.47 83 SER A C 1
ATOM 631 O O . SER A 1 83 ? 5.571 20.480 -12.062 1.00 56.47 83 SER A O 1
ATOM 633 N N . GLY A 1 84 ? 6.890 19.440 -13.571 1.00 63.09 84 GLY A N 1
ATOM 634 C CA . GLY A 1 84 ? 7.671 20.605 -14.006 1.00 63.09 84 GLY A CA 1
ATOM 635 C C . GLY A 1 84 ? 7.737 20.693 -15.531 1.00 63.09 84 GLY A C 1
ATOM 636 O O . GLY A 1 84 ? 7.283 19.776 -16.224 1.00 63.09 84 GLY A O 1
ATOM 637 N N . GLN A 1 85 ? 8.294 21.782 -16.064 1.00 64.50 85 GLN A N 1
ATOM 638 C CA . GLN A 1 85 ? 8.531 21.879 -17.505 1.00 64.50 85 GLN A CA 1
ATOM 639 C C . GLN A 1 85 ? 9.731 21.013 -17.897 1.00 64.50 85 GLN A C 1
ATOM 641 O O . GLN A 1 85 ? 10.669 20.812 -17.121 1.00 64.50 85 GLN A O 1
ATOM 646 N N . ALA A 1 86 ? 9.717 20.479 -19.118 1.00 60.97 86 ALA A N 1
ATOM 647 C CA . ALA A 1 86 ? 10.87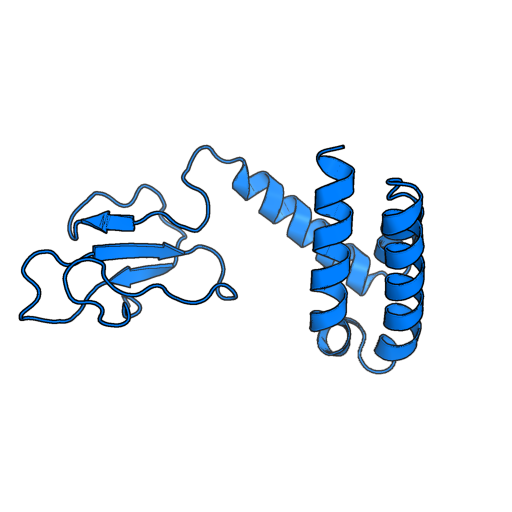0 19.754 -19.632 1.00 60.97 86 ALA A CA 1
ATOM 648 C C . ALA A 1 86 ? 12.121 20.651 -19.645 1.00 60.97 86 ALA A C 1
ATOM 650 O O . ALA A 1 86 ? 12.110 21.732 -20.234 1.00 60.97 86 ALA A O 1
ATOM 651 N N . GLY A 1 87 ? 13.202 20.175 -19.021 1.00 58.88 87 GLY A N 1
ATOM 652 C CA . GLY A 1 87 ? 14.466 20.906 -18.881 1.00 58.88 87 GLY A CA 1
ATOM 653 C C . GLY A 1 87 ? 14.702 21.507 -17.493 1.00 58.88 87 GLY A C 1
ATOM 654 O O . GLY A 1 87 ? 15.831 21.905 -17.208 1.00 58.88 87 GLY A O 1
ATOM 655 N N . ASP A 1 88 ? 13.691 21.517 -16.618 1.00 61.47 88 ASP A N 1
ATOM 656 C CA . ASP A 1 88 ? 13.882 21.910 -15.222 1.00 61.47 88 ASP A CA 1
ATOM 657 C C . ASP A 1 88 ? 14.809 20.911 -14.501 1.00 61.47 88 ASP A C 1
ATOM 659 O O . ASP A 1 88 ? 14.687 19.693 -14.695 1.00 61.47 88 ASP A O 1
ATOM 663 N N . PRO A 1 89 ? 15.747 21.387 -13.660 1.00 56.47 89 PRO A N 1
ATOM 664 C CA . PRO A 1 89 ? 16.629 20.509 -12.907 1.00 56.47 89 PRO A CA 1
ATOM 665 C C . PRO A 1 89 ? 15.809 19.632 -11.959 1.00 56.47 89 PRO A C 1
ATOM 667 O O . PRO A 1 89 ? 15.149 20.123 -11.043 1.00 56.47 89 PRO A O 1
ATOM 670 N N . ILE A 1 90 ? 15.871 18.317 -12.174 1.00 60.22 90 ILE A N 1
ATOM 671 C CA . ILE A 1 90 ? 15.176 17.337 -11.341 1.00 60.22 90 ILE A CA 1
ATOM 672 C C . ILE A 1 90 ? 15.915 17.238 -9.998 1.00 60.22 90 ILE A C 1
ATOM 674 O O . ILE A 1 90 ? 17.080 16.838 -9.975 1.00 60.22 90 ILE A O 1
ATOM 678 N N . PRO A 1 91 ? 15.270 17.556 -8.862 1.00 53.00 91 PRO A N 1
ATOM 679 C CA . PRO A 1 91 ? 15.953 17.657 -7.572 1.00 53.00 91 PRO A CA 1
ATOM 680 C C . PRO A 1 91 ? 16.247 16.300 -6.902 1.00 53.00 91 PRO A C 1
ATOM 682 O O . PRO A 1 91 ? 16.646 16.267 -5.742 1.00 53.00 91 PRO A O 1
ATOM 685 N N . VAL A 1 92 ? 16.052 15.173 -7.598 1.00 55.22 92 VAL A N 1
ATOM 686 C CA . VAL A 1 92 ? 16.153 13.817 -7.027 1.00 55.22 92 VAL A CA 1
ATOM 687 C C . VAL A 1 92 ? 16.787 12.832 -8.011 1.00 55.22 92 VAL A C 1
ATOM 689 O O . VAL A 1 92 ? 16.232 12.550 -9.067 1.00 55.22 92 VAL A O 1
ATOM 692 N N . ALA A 1 93 ? 17.940 12.271 -7.630 1.00 51.00 93 ALA A N 1
ATOM 693 C CA . ALA A 1 93 ? 18.757 11.386 -8.470 1.00 51.00 93 ALA A CA 1
ATOM 694 C C . ALA A 1 93 ? 18.246 9.932 -8.572 1.00 51.00 93 ALA A C 1
ATOM 696 O O . ALA A 1 93 ? 18.691 9.183 -9.435 1.00 51.00 93 ALA A O 1
ATOM 697 N N . SER A 1 94 ? 17.339 9.510 -7.688 1.00 54.06 94 SER A N 1
ATOM 698 C CA . SER A 1 94 ? 16.873 8.119 -7.561 1.00 54.06 94 SER A CA 1
ATOM 699 C C . SER A 1 94 ? 15.425 7.896 -8.019 1.00 54.06 94 SER A C 1
ATOM 701 O O . SER A 1 94 ? 14.872 6.813 -7.819 1.00 54.06 94 SER A O 1
ATOM 703 N N . ALA A 1 95 ? 14.794 8.897 -8.633 1.00 62.62 95 ALA A N 1
ATOM 704 C CA . ALA A 1 95 ? 13.413 8.807 -9.088 1.00 62.62 95 ALA A CA 1
ATOM 705 C C . ALA A 1 95 ? 13.309 8.384 -10.564 1.00 62.62 95 ALA A C 1
ATOM 707 O O . ALA A 1 95 ? 14.186 8.653 -11.378 1.00 62.62 95 ALA A O 1
ATOM 708 N N . THR A 1 96 ? 12.215 7.708 -10.918 1.00 66.00 96 THR A N 1
ATOM 709 C CA . THR A 1 96 ? 11.888 7.392 -12.313 1.00 66.00 96 THR A CA 1
ATOM 710 C C . THR A 1 96 ? 11.215 8.598 -12.956 1.00 66.00 96 THR A C 1
ATOM 712 O O . THR A 1 96 ? 10.135 9.011 -12.526 1.00 66.00 96 THR A O 1
ATOM 715 N N . THR A 1 97 ? 11.828 9.133 -14.005 1.00 74.06 97 THR A N 1
ATOM 716 C CA . THR A 1 97 ? 11.301 10.276 -14.752 1.00 74.06 97 THR A CA 1
ATOM 717 C C . THR A 1 97 ? 10.370 9.822 -15.874 1.00 74.06 97 THR A C 1
ATOM 719 O O . THR A 1 97 ? 10.593 8.808 -16.539 1.00 74.06 97 THR A O 1
ATOM 722 N N . PHE A 1 98 ? 9.300 10.578 -16.086 1.00 78.06 98 PHE A N 1
ATOM 723 C CA . PHE A 1 98 ? 8.354 10.435 -17.180 1.00 78.06 98 PHE A CA 1
ATOM 724 C C . PHE A 1 98 ? 8.262 11.763 -17.922 1.00 78.06 98 PHE A C 1
ATOM 726 O O . PHE A 1 98 ? 8.065 12.805 -17.307 1.00 78.06 98 PHE A O 1
ATOM 733 N N . VAL A 1 99 ? 8.362 11.728 -19.245 1.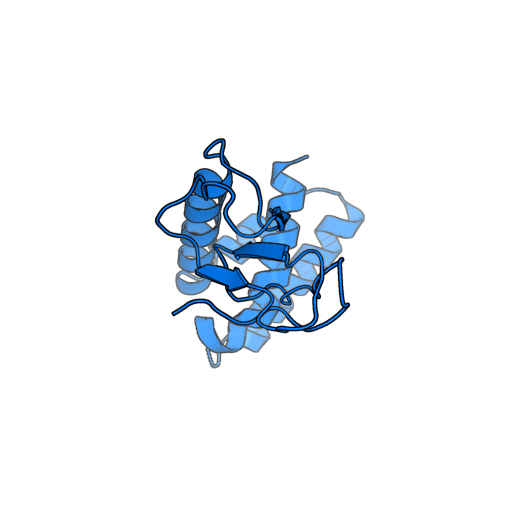00 80.75 99 VAL A N 1
ATOM 734 C CA . VAL A 1 99 ? 8.398 12.924 -20.093 1.00 80.75 99 VAL A CA 1
ATOM 735 C C . VAL A 1 99 ? 7.354 12.850 -21.198 1.00 80.75 99 VAL A C 1
ATOM 737 O O . VAL A 1 99 ? 7.021 11.773 -21.711 1.00 80.75 99 VAL A O 1
ATOM 740 N N . CYS A 1 100 ? 6.825 14.005 -21.591 1.00 81.62 100 CYS A N 1
ATOM 741 C CA . CYS A 1 100 ? 5.976 14.114 -22.767 1.00 81.62 100 CYS A CA 1
ATOM 742 C C . CYS A 1 100 ? 6.830 13.975 -24.036 1.00 81.62 100 CYS A C 1
ATOM 744 O O . CYS A 1 100 ? 7.596 14.869 -24.378 1.00 81.62 100 CYS A O 1
ATOM 746 N N . LYS A 1 101 ? 6.683 12.860 -24.763 1.00 81.44 101 LYS A N 1
ATOM 747 C CA . LYS A 1 101 ? 7.408 12.605 -26.026 1.00 81.44 101 LYS A CA 1
ATOM 748 C C . LYS A 1 101 ? 6.659 13.081 -27.277 1.00 81.44 101 LYS A C 1
ATOM 750 O O . LYS A 1 101 ? 7.044 12.740 -28.392 1.00 81.44 101 LYS A O 1
ATOM 755 N N . ASN A 1 102 ? 5.570 13.832 -27.112 1.00 81.50 102 ASN A N 1
ATOM 756 C CA . ASN A 1 102 ? 4.806 14.344 -28.242 1.00 81.50 102 ASN A CA 1
ATOM 757 C C . ASN A 1 102 ? 5.526 15.549 -28.870 1.00 81.50 102 ASN A C 1
ATOM 759 O O . ASN A 1 102 ? 5.555 16.628 -28.284 1.00 81.50 102 ASN A O 1
ATOM 763 N N . SER A 1 103 ? 6.059 15.375 -30.081 1.00 78.81 103 SER A N 1
ATOM 764 C CA . SER A 1 103 ? 6.851 16.389 -30.793 1.00 78.81 103 SER A CA 1
ATOM 765 C C . SER A 1 103 ? 6.066 17.637 -31.201 1.00 78.81 103 SER A C 1
ATOM 767 O O . SER A 1 103 ? 6.676 18.646 -31.537 1.00 78.81 103 SER A O 1
ATOM 769 N N . VAL A 1 104 ? 4.729 17.582 -31.195 1.00 84.25 104 VAL A N 1
ATOM 770 C CA . VAL A 1 104 ? 3.871 18.749 -31.469 1.00 84.25 104 VAL A CA 1
ATOM 771 C C . VAL A 1 104 ? 3.399 19.457 -30.194 1.00 84.25 104 VAL A C 1
ATOM 773 O O . VAL A 1 104 ? 2.625 20.408 -30.275 1.00 84.25 104 VAL A O 1
ATOM 776 N N . CYS A 1 105 ? 3.823 19.003 -29.009 1.00 79.81 105 CYS A N 1
ATOM 777 C CA . CYS A 1 105 ? 3.445 19.633 -27.749 1.00 79.81 105 CYS A CA 1
ATOM 778 C C . CYS A 1 105 ? 4.218 20.951 -27.549 1.00 79.81 105 CYS A C 1
ATOM 780 O O . CYS A 1 105 ? 5.448 20.925 -27.525 1.00 79.81 105 CYS A O 1
ATOM 782 N N . PRO A 1 106 ? 3.529 22.094 -27.364 1.00 74.50 106 PRO A N 1
ATOM 783 C CA . PRO A 1 106 ? 4.190 23.392 -27.213 1.00 74.50 106 PRO A CA 1
ATOM 784 C C . PRO A 1 106 ? 4.848 23.577 -25.838 1.00 74.50 106 PRO A C 1
ATOM 786 O O . PRO A 1 106 ? 5.717 24.429 -25.686 1.00 74.50 106 PRO A O 1
ATOM 789 N N . SER A 1 107 ? 4.426 22.801 -24.835 1.00 76.94 107 SER A N 1
ATOM 790 C CA . SER A 1 107 ? 4.957 22.840 -23.471 1.00 76.94 107 SER A CA 1
ATOM 791 C C . SER A 1 107 ? 4.949 21.418 -22.895 1.00 76.94 107 SER A C 1
ATOM 793 O O . SER A 1 107 ? 3.944 20.988 -22.325 1.00 76.94 107 SER A O 1
ATOM 795 N N . PRO A 1 108 ? 6.002 20.626 -23.165 1.00 76.81 108 PRO A N 1
ATOM 796 C CA . PRO A 1 108 ? 6.092 19.259 -22.678 1.00 76.81 108 PRO A CA 1
ATOM 797 C C . PRO A 1 108 ? 6.345 19.243 -21.168 1.00 76.81 108 PRO A C 1
ATOM 799 O O . PRO A 1 108 ? 7.267 19.891 -20.673 1.00 76.81 108 PRO A O 1
ATOM 802 N N . ASP A 1 109 ? 5.541 18.455 -20.460 1.00 76.75 109 ASP A N 1
ATOM 803 C CA . ASP A 1 109 ? 5.713 18.247 -19.024 1.00 76.75 109 ASP A CA 1
ATOM 804 C C . ASP A 1 109 ? 6.688 17.111 -18.736 1.00 76.75 109 ASP A C 1
ATOM 806 O O . ASP A 1 109 ? 6.732 16.097 -19.450 1.00 76.75 109 ASP A O 1
ATOM 810 N N . THR A 1 110 ? 7.368 17.259 -17.607 1.00 70.81 110 THR A N 1
ATOM 811 C CA . THR A 1 110 ? 8.133 16.213 -16.945 1.00 70.81 110 THR A CA 1
ATOM 812 C C . THR A 1 110 ? 7.490 15.898 -15.605 1.00 70.81 110 THR A C 1
ATOM 814 O O . THR A 1 110 ? 7.122 16.789 -14.840 1.00 70.81 110 THR A O 1
ATOM 817 N N . TRP A 1 111 ? 7.364 14.611 -15.313 1.00 71.38 111 TRP A N 1
ATOM 818 C CA . TRP A 1 111 ? 6.828 14.107 -14.064 1.00 71.38 111 TRP A CA 1
ATOM 819 C C . TRP A 1 111 ? 7.779 13.102 -13.440 1.00 71.38 111 TRP A C 1
ATOM 821 O O . TRP A 1 111 ? 8.316 12.228 -14.119 1.00 71.38 111 TRP A O 1
ATOM 831 N N . VAL A 1 112 ? 7.980 13.216 -12.134 1.00 67.81 112 VAL A N 1
ATOM 832 C CA . VAL A 1 112 ? 8.957 12.409 -11.407 1.00 67.81 112 VAL A CA 1
ATOM 833 C C . VAL A 1 112 ? 8.241 11.520 -10.405 1.00 67.81 112 VAL A C 1
ATOM 835 O O . VAL A 1 112 ? 7.399 11.978 -9.629 1.00 67.81 112 VAL A O 1
ATOM 838 N N . ARG A 1 113 ? 8.588 10.230 -10.417 1.00 65.31 113 ARG A N 1
ATOM 839 C CA . ARG A 1 113 ? 7.963 9.224 -9.563 1.00 65.31 113 ARG A CA 1
ATOM 840 C C . ARG A 1 113 ? 8.985 8.310 -8.913 1.00 65.31 113 ARG A C 1
ATOM 842 O O . ARG A 1 113 ? 9.750 7.630 -9.589 1.00 65.31 113 ARG A O 1
ATOM 849 N N . SER A 1 114 ? 8.892 8.189 -7.596 1.00 51.84 114 SER A N 1
ATOM 850 C CA . SER A 1 114 ? 9.722 7.264 -6.815 1.00 51.84 114 SER A CA 1
ATOM 851 C C . SER A 1 114 ? 9.049 5.904 -6.559 1.00 51.84 114 SER A C 1
ATOM 853 O O . SER A 1 114 ? 9.720 4.963 -6.155 1.00 51.84 114 SER A O 1
ATOM 855 N N . PHE A 1 115 ? 7.738 5.756 -6.815 1.00 50.97 115 PHE A N 1
ATOM 856 C CA . PHE A 1 115 ? 6.985 4.513 -6.577 1.00 50.97 115 PHE A CA 1
ATOM 857 C C . PHE A 1 115 ? 6.097 4.096 -7.758 1.00 50.97 115 PHE A C 1
ATOM 859 O O . PHE A 1 115 ? 5.252 4.861 -8.196 1.00 50.97 115 PHE A O 1
ATOM 866 N N . MET A 1 116 ? 6.228 2.860 -8.252 1.00 56.22 116 MET A N 1
ATOM 867 C CA . MET A 1 116 ? 5.606 2.423 -9.514 1.00 56.22 116 MET A CA 1
ATOM 868 C C . MET A 1 116 ? 4.081 2.178 -9.483 1.00 56.22 116 MET A C 1
ATOM 870 O O . MET A 1 116 ? 3.506 1.951 -10.548 1.00 56.22 116 MET A O 1
ATOM 874 N N . GLY A 1 117 ? 3.436 2.206 -8.311 1.00 48.72 117 GLY A N 1
ATOM 875 C CA . GLY A 1 117 ? 2.018 1.850 -8.150 1.00 48.72 117 GLY A CA 1
ATOM 876 C C . GLY A 1 117 ? 1.004 2.962 -8.448 1.00 48.72 117 GLY A C 1
ATOM 877 O O . GLY A 1 117 ? -0.157 2.648 -8.695 1.00 48.72 117 GLY A O 1
ATOM 878 N N . ASP A 1 118 ? 1.420 4.232 -8.476 1.00 55.16 118 ASP A N 1
ATOM 879 C CA . ASP A 1 118 ? 0.526 5.345 -8.828 1.00 55.16 118 ASP A CA 1
ATOM 880 C C . ASP A 1 118 ? 0.346 5.441 -10.354 1.00 55.16 118 ASP A C 1
ATOM 882 O O . ASP A 1 118 ? 1.317 5.240 -11.094 1.00 55.16 118 ASP A O 1
ATOM 886 N N . PRO A 1 119 ? -0.850 5.781 -10.869 1.00 59.72 119 PRO A N 1
ATOM 887 C CA . PRO A 1 119 ? -1.050 5.968 -12.301 1.00 59.72 119 PRO A CA 1
ATOM 888 C C . PRO A 1 119 ? -0.184 7.120 -12.828 1.00 59.72 119 PRO A C 1
ATOM 890 O O . PRO A 1 119 ? -0.093 8.182 -12.216 1.00 59.72 119 PRO A O 1
ATOM 893 N N . VAL A 1 120 ? 0.448 6.914 -13.986 1.00 63.94 120 VAL A N 1
ATOM 894 C CA . VAL A 1 120 ? 1.222 7.964 -14.664 1.00 63.94 120 VAL A CA 1
ATOM 895 C C . VAL A 1 120 ? 0.247 9.033 -15.179 1.00 63.94 120 VAL A C 1
ATOM 897 O O . VAL A 1 120 ? -0.696 8.678 -15.896 1.00 63.94 120 VAL A O 1
ATOM 900 N N . PRO A 1 121 ? 0.433 10.323 -14.845 1.00 67.94 121 PRO A N 1
ATOM 901 C CA . PRO A 1 121 ? -0.456 11.378 -15.304 1.00 67.94 121 PRO A CA 1
ATOM 902 C C . PRO A 1 121 ? -0.282 11.667 -16.803 1.00 67.94 121 PRO A C 1
ATOM 904 O O . PRO A 1 121 ? 0.663 11.228 -17.465 1.00 67.94 121 PRO A O 1
ATOM 907 N N . ARG A 1 122 ? -1.233 12.426 -17.352 1.00 75.50 122 ARG A N 1
ATOM 908 C CA . ARG A 1 122 ? -1.173 12.968 -18.714 1.00 75.50 122 ARG A C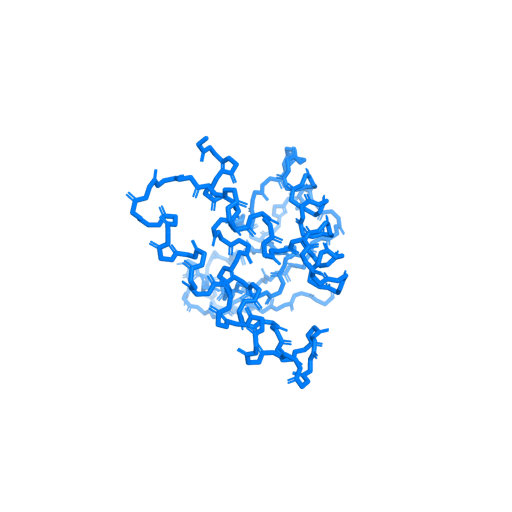A 1
ATOM 909 C C . ARG A 1 122 ? -0.497 14.339 -18.697 1.00 75.50 122 ARG A C 1
ATOM 911 O O . ARG A 1 122 ? -0.687 15.095 -17.752 1.00 75.50 122 ARG A O 1
ATOM 918 N N . CYS A 1 123 ? 0.232 14.667 -19.760 1.00 75.75 123 CYS A N 1
ATOM 919 C CA . CYS A 1 123 ? 0.804 15.994 -19.982 1.00 75.75 123 CYS A CA 1
ATOM 920 C C . CYS A 1 123 ? -0.302 17.062 -19.972 1.00 75.75 123 CYS A C 1
ATOM 922 O O . CYS A 1 123 ? -1.279 16.940 -20.705 1.00 75.75 123 CYS A O 1
ATOM 924 N N . SER A 1 124 ? -0.146 18.120 -19.190 1.00 75.00 124 SER A N 1
ATOM 925 C CA . SER A 1 124 ? -1.045 19.273 -19.127 1.00 75.00 124 SER A CA 1
ATOM 926 C C . SER A 1 124 ? -1.104 20.052 -20.447 1.00 75.00 124 SER A C 1
ATOM 928 O O . SER A 1 124 ? -2.173 20.524 -20.826 1.00 75.00 124 SER A O 1
ATOM 930 N N . GLY A 1 125 ? 0.003 20.109 -21.198 1.00 73.81 125 GLY A N 1
ATOM 931 C CA . GLY A 1 125 ? 0.093 20.839 -22.466 1.00 73.81 125 GLY A CA 1
ATOM 932 C C . GLY A 1 125 ? -0.552 20.148 -23.675 1.00 73.81 125 GLY A C 1
ATOM 933 O O . GLY A 1 125 ? -0.983 20.823 -24.606 1.00 73.81 125 GLY A O 1
ATOM 934 N N . CYS A 1 126 ? -0.625 18.811 -23.707 1.00 81.00 126 CYS A N 1
ATOM 935 C CA . CYS A 1 126 ? -1.205 18.086 -24.854 1.00 81.00 126 CYS A CA 1
ATOM 936 C C . CYS A 1 126 ? -2.066 16.868 -24.501 1.00 81.00 126 CYS A C 1
ATOM 938 O O . CYS A 1 126 ? -2.555 16.189 -25.400 1.00 81.00 126 CYS A O 1
ATOM 940 N N . THR A 1 127 ? -2.277 16.571 -23.218 1.00 79.25 127 THR A N 1
ATOM 941 C CA . THR A 1 127 ? -3.084 15.452 -22.681 1.00 79.25 127 THR A CA 1
ATOM 942 C C . THR A 1 127 ? -2.599 14.038 -23.025 1.00 79.25 127 THR A C 1
ATOM 944 O O . THR A 1 127 ? -3.274 13.051 -22.707 1.00 79.25 127 THR A O 1
ATOM 947 N N . TRP A 1 128 ? -1.422 13.908 -23.642 1.00 76.44 128 TRP A N 1
ATOM 948 C CA . TRP A 1 128 ? -0.796 12.616 -23.925 1.00 76.44 128 TRP A CA 1
ATOM 949 C C . TRP A 1 128 ? -0.239 11.972 -22.659 1.00 76.44 128 TRP A C 1
ATOM 951 O O . TRP A 1 128 ? 0.180 12.662 -21.730 1.00 76.44 128 TRP A O 1
ATOM 961 N N . LEU A 1 129 ? -0.228 10.639 -22.627 1.00 74.31 129 LEU A N 1
ATOM 962 C CA . LEU A 1 129 ? 0.374 9.894 -21.526 1.00 74.31 129 LEU A CA 1
ATOM 963 C C . LEU A 1 129 ? 1.886 10.147 -21.493 1.00 74.31 129 LEU A C 1
ATOM 965 O O . LEU A 1 129 ? 2.559 10.031 -22.522 1.00 74.31 129 LEU A O 1
ATOM 969 N N . LEU A 1 130 ? 2.416 10.477 -20.316 1.00 76.94 130 LEU A N 1
ATOM 970 C CA . LEU A 1 130 ? 3.854 10.660 -20.149 1.00 76.94 130 LEU A CA 1
ATOM 971 C C . LEU A 1 130 ? 4.570 9.311 -20.273 1.00 76.94 130 LEU A C 1
ATOM 973 O O . LEU A 1 130 ? 4.104 8.280 -19.788 1.00 76.94 130 LEU A O 1
ATOM 977 N N . SER A 1 131 ? 5.706 9.315 -20.961 1.00 76.06 131 SER A N 1
ATOM 978 C CA . SER A 1 131 ? 6.488 8.115 -21.245 1.00 76.06 131 SER A CA 1
ATOM 979 C C . SER A 1 131 ? 7.712 8.064 -20.351 1.00 76.06 131 SER A C 1
ATOM 981 O O . SER A 1 131 ? 8.388 9.074 -20.190 1.00 76.06 131 SER A O 1
ATOM 983 N N . ARG A 1 132 ? 8.033 6.882 -19.819 1.00 74.19 132 ARG A N 1
ATOM 984 C CA . ARG A 1 132 ? 9.243 6.680 -19.018 1.00 74.19 132 ARG A CA 1
ATOM 985 C C . ARG A 1 132 ? 10.488 7.123 -19.800 1.00 74.19 132 ARG A C 1
ATOM 987 O O . ARG A 1 132 ? 10.656 6.777 -20.977 1.00 74.19 132 ARG A O 1
ATOM 994 N N . GLU A 1 133 ? 11.323 7.909 -19.141 1.00 70.06 133 GLU A N 1
ATOM 995 C CA . GLU A 1 133 ? 12.657 8.270 -19.601 1.00 70.06 133 GLU A CA 1
ATOM 996 C C . GLU A 1 133 ? 13.618 7.117 -19.269 1.00 70.06 133 GLU A C 1
ATOM 998 O O . GLU A 1 133 ? 13.475 6.476 -18.222 1.00 70.06 133 GLU A O 1
ATOM 1003 N N . ALA A 1 134 ? 14.471 6.758 -20.233 1.00 58.84 134 ALA A N 1
ATOM 1004 C CA . ALA A 1 134 ? 15.330 5.574 -20.168 1.00 58.84 134 ALA A CA 1
ATOM 1005 C C . ALA A 1 134 ? 16.616 5.861 -19.392 1.00 58.84 134 ALA A C 1
ATOM 1007 O O . ALA A 1 134 ? 17.152 6.974 -19.575 1.00 58.84 134 ALA A O 1
#

Foldseek 3Di:
DVVLVVLLVLLVVCLVCLCVQPNPCSVVLNVQSVVQNVVCVVPVDNPSSVCSCCVDPSSVVVVVVVVVVVVVVVPPADDQWDKDWPPPDRPDPQWWKWWDPPPPFPTIIIGTHNDDPDQQAATPRPRHGTHTDD